Protein AF-A0A956X5F2-F1 (afdb_monomer_lite)

Secondary structure (DSSP, 8-state):
---------------------------------------------PPPP-----SSEEEEEEE-SS-EEEESSSEEEEEEEESSTTSPPEEE-S-EET----TTEEEEEEEEEEEPSS--TTS-SEEEEEEEEEEEEE------------------TT--------S---------

Sequence (176 aa):
MKKKTSWLTFTLVLASLVLLAACGGTSPTGEEQTPEATTSAAEETAVPPTTDTAGGDIITLYVGPELVDCTGVAPQQCMQVKEDPNAEYTLFYGQIDGFTFEPGYEYELQVRAESVENPPADGSSIKYTLIDVISQTPVSTTTTTMTPSVSGGGELAGTSWQLQSLQGAEVLADTE

pLDDT: mean 72.49, std 22.32, range [36.25, 98.38]

Radius of gyration: 32.28 Å; chains: 1; bounding box: 90×67×84 Å

Structure (mmCIF, N/CA/C/O backbone):
data_AF-A0A956X5F2-F1
#
_entry.id   AF-A0A956X5F2-F1
#
loop_
_atom_site.group_PDB
_atom_site.id
_atom_site.type_symbol
_atom_site.label_atom_id
_atom_site.label_alt_id
_atom_site.label_comp_id
_atom_site.label_asym_id
_atom_site.label_entity_id
_atom_site.label_seq_id
_atom_site.pdbx_PDB_ins_code
_atom_site.Cartn_x
_atom_site.Cartn_y
_atom_site.Cartn_z
_atom_site.occupancy
_atom_site.B_iso_or_equiv
_atom_site.auth_seq_id
_atom_site.auth_comp_id
_atom_site.auth_asym_id
_atom_site.auth_atom_id
_atom_site.pdbx_PDB_model_num
ATOM 1 N N . MET A 1 1 ? 9.931 -21.018 -41.116 1.00 39.72 1 MET A N 1
ATOM 2 C CA . MET A 1 1 ? 10.884 -21.083 -42.256 1.00 39.72 1 MET A CA 1
ATOM 3 C C . MET A 1 1 ? 11.183 -19.636 -42.668 1.00 39.72 1 MET A C 1
ATOM 5 O O . MET A 1 1 ? 10.262 -18.967 -43.092 1.00 39.72 1 MET A O 1
ATOM 9 N N . LYS A 1 2 ? 12.296 -19.008 -42.262 1.00 45.75 2 LYS A N 1
ATOM 10 C CA . LYS A 1 2 ? 13.633 -19.010 -42.911 1.00 45.75 2 LYS A CA 1
ATOM 11 C C . LYS A 1 2 ? 13.686 -18.400 -44.331 1.00 45.75 2 LYS A C 1
ATOM 13 O O . LYS A 1 2 ? 13.712 -19.145 -45.302 1.00 45.75 2 LYS A O 1
ATOM 18 N N . LYS A 1 3 ? 13.805 -17.064 -44.384 1.00 53.47 3 LYS A N 1
ATOM 19 C CA . LYS A 1 3 ? 14.474 -16.186 -45.383 1.00 53.47 3 LYS A CA 1
ATOM 20 C C . LYS A 1 3 ? 14.849 -14.914 -44.572 1.00 53.47 3 LYS A C 1
ATOM 22 O O . LYS A 1 3 ? 13.941 -14.389 -43.946 1.00 53.47 3 LYS A O 1
ATOM 27 N N . LYS A 1 4 ? 16.083 -14.429 -44.329 1.00 52.25 4 LYS A N 1
ATOM 28 C CA . LYS A 1 4 ? 17.373 -14.417 -45.067 1.00 52.25 4 LYS A CA 1
ATOM 29 C C . LYS A 1 4 ? 17.153 -13.883 -46.498 1.00 52.25 4 LYS A C 1
ATOM 31 O O . LYS A 1 4 ? 16.366 -14.479 -47.216 1.00 52.25 4 LYS A O 1
ATOM 36 N N . THR A 1 5 ? 17.727 -12.759 -46.943 1.00 53.62 5 THR A N 1
ATOM 37 C CA . THR A 1 5 ? 19.129 -12.328 -46.771 1.00 53.62 5 THR A CA 1
ATOM 38 C C . THR A 1 5 ? 19.316 -10.808 -46.941 1.00 53.62 5 THR A C 1
ATOM 40 O O . THR A 1 5 ? 18.756 -10.215 -47.851 1.00 53.62 5 THR A O 1
ATOM 43 N N . SER A 1 6 ? 20.145 -10.243 -46.056 1.00 49.97 6 SER A N 1
ATOM 44 C CA . SER A 1 6 ? 21.139 -9.161 -46.218 1.00 49.97 6 SER A CA 1
ATOM 45 C C . SER A 1 6 ? 21.261 -8.416 -47.564 1.00 49.97 6 SER A C 1
ATOM 47 O O . SER A 1 6 ? 21.591 -9.010 -48.590 1.00 49.97 6 SER A O 1
ATOM 49 N N . TRP A 1 7 ? 21.122 -7.086 -47.478 1.00 47.19 7 TRP A N 1
ATOM 50 C CA . TRP A 1 7 ? 21.589 -6.049 -48.411 1.00 47.19 7 TRP A CA 1
ATOM 51 C C . TRP A 1 7 ? 21.529 -4.701 -47.649 1.00 47.19 7 TRP A C 1
ATOM 53 O O . TRP A 1 7 ? 20.482 -4.411 -47.080 1.00 47.19 7 TRP A O 1
ATOM 63 N N . LEU A 1 8 ? 22.558 -3.853 -47.517 1.00 55.66 8 LEU A N 1
ATOM 64 C CA . LEU A 1 8 ? 23.975 -3.928 -47.910 1.00 55.66 8 LEU A CA 1
ATOM 65 C C . LEU A 1 8 ? 24.839 -3.149 -46.871 1.00 55.66 8 LEU A C 1
ATOM 67 O O . LEU A 1 8 ? 24.307 -2.534 -45.952 1.00 55.66 8 LEU A O 1
ATOM 71 N N . THR A 1 9 ? 26.169 -3.175 -46.993 1.00 56.34 9 THR A N 1
ATOM 72 C CA . THR A 1 9 ? 27.151 -2.476 -46.135 1.00 56.34 9 THR A CA 1
ATOM 73 C C . THR A 1 9 ? 27.203 -0.954 -46.337 1.00 56.34 9 THR A C 1
ATOM 75 O O . THR A 1 9 ? 27.294 -0.507 -47.479 1.00 56.34 9 THR A O 1
ATOM 78 N N . PHE A 1 10 ? 27.345 -0.174 -45.255 1.00 58.22 10 PHE A N 1
ATOM 79 C CA . PHE A 1 10 ? 27.966 1.159 -45.320 1.00 58.22 10 PHE A CA 1
ATOM 80 C C . PHE A 1 10 ? 29.084 1.293 -44.279 1.00 58.22 10 PHE A C 1
ATOM 82 O O . PHE A 1 10 ? 28.888 1.708 -43.140 1.00 58.22 10 PHE A O 1
ATOM 89 N N . THR A 1 11 ? 30.278 0.869 -44.680 1.00 55.97 11 THR A N 1
ATOM 90 C CA . THR A 1 11 ? 31.521 1.062 -43.932 1.00 55.97 11 THR A CA 1
ATOM 91 C C . THR A 1 11 ? 32.005 2.500 -44.089 1.00 55.97 11 THR A C 1
ATOM 93 O O . THR A 1 11 ? 32.283 2.916 -45.214 1.00 55.97 11 THR A O 1
ATOM 96 N N . LEU A 1 12 ? 32.229 3.219 -42.988 1.00 61.94 12 LEU A N 1
ATOM 97 C CA . LEU A 1 12 ? 33.177 4.332 -42.996 1.00 61.94 12 LEU A CA 1
ATOM 98 C C . LEU A 1 12 ? 34.042 4.302 -41.735 1.00 61.94 12 LEU A C 1
ATOM 100 O O . LEU A 1 12 ? 33.559 4.442 -40.616 1.00 61.94 12 LEU A O 1
ATOM 104 N N . VAL A 1 13 ? 35.334 4.077 -41.952 1.00 52.16 13 VAL A N 1
ATOM 105 C CA . VAL A 1 13 ? 36.378 4.089 -40.929 1.00 52.16 13 VAL A CA 1
ATOM 106 C C . VAL A 1 13 ? 36.886 5.516 -40.774 1.00 52.16 13 VAL A C 1
ATOM 108 O O . VAL A 1 13 ? 37.256 6.130 -41.771 1.00 52.16 13 VAL A O 1
ATOM 111 N N . LEU A 1 14 ? 37.025 5.994 -39.538 1.00 54.47 14 LEU A N 1
ATOM 112 C CA . LEU A 1 14 ? 38.043 6.989 -39.201 1.00 54.47 14 LEU A CA 1
ATOM 113 C C . LEU A 1 14 ? 38.715 6.589 -37.888 1.00 54.47 14 LEU A C 1
ATOM 115 O O . LEU A 1 14 ? 38.107 6.605 -36.822 1.00 54.47 14 LEU A O 1
ATOM 119 N N . ALA A 1 15 ? 39.976 6.179 -38.000 1.00 48.53 15 ALA A N 1
ATOM 120 C CA . ALA A 1 15 ? 40.823 5.862 -36.865 1.00 48.53 15 ALA A CA 1
ATOM 121 C C . ALA A 1 15 ? 41.445 7.142 -36.294 1.00 48.53 15 ALA A C 1
ATOM 123 O O . ALA A 1 15 ? 41.907 7.991 -37.053 1.00 48.53 15 ALA A O 1
ATOM 124 N N . SER A 1 16 ? 41.549 7.211 -34.968 1.00 56.25 16 SER A N 1
ATOM 125 C CA . SER A 1 16 ? 42.428 8.148 -34.266 1.00 56.25 16 SER A CA 1
ATOM 126 C C . SER A 1 16 ? 43.176 7.376 -33.187 1.00 56.25 16 SER A C 1
ATOM 128 O O . SER A 1 16 ? 42.575 6.881 -32.237 1.00 56.25 16 SER A O 1
ATOM 130 N N . LEU A 1 17 ? 44.486 7.228 -33.380 1.00 62.19 17 LEU A N 1
ATOM 131 C CA . LEU A 1 17 ? 45.382 6.418 -32.560 1.00 62.19 17 LEU A CA 1
ATOM 132 C C . LEU A 1 17 ? 46.613 7.255 -32.209 1.00 62.19 17 LEU A C 1
ATOM 134 O O . LEU A 1 17 ? 47.392 7.582 -33.100 1.00 62.19 17 LEU A O 1
ATOM 138 N N . VAL A 1 18 ? 46.799 7.576 -30.925 1.00 58.62 18 VAL A N 1
ATOM 139 C CA . VAL A 1 18 ? 48.063 8.099 -30.378 1.00 58.62 18 VAL A CA 1
ATOM 140 C C . VAL A 1 18 ? 48.295 7.502 -28.981 1.00 58.62 18 VAL A C 1
ATOM 142 O O . VAL A 1 18 ? 47.416 7.537 -28.126 1.00 58.62 18 VAL A O 1
ATOM 145 N N . LEU A 1 19 ? 49.482 6.915 -28.799 1.00 51.34 19 LEU A N 1
ATOM 146 C CA . LEU A 1 19 ? 50.032 6.289 -27.580 1.00 51.34 19 LEU A CA 1
ATOM 147 C C . LEU A 1 19 ? 50.495 7.367 -26.555 1.00 51.34 19 LEU A C 1
ATOM 149 O O . LEU A 1 19 ? 50.678 8.514 -26.942 1.00 51.34 19 LEU A O 1
ATOM 153 N N . LEU A 1 20 ? 50.739 7.095 -25.260 1.00 51.94 20 LEU A N 1
ATOM 154 C CA . LEU A 1 20 ? 51.922 6.368 -24.746 1.00 51.94 20 LEU A CA 1
ATOM 155 C C . LEU A 1 20 ? 51.893 6.141 -23.206 1.00 51.94 20 LEU A C 1
ATOM 157 O O . LEU A 1 20 ? 51.578 7.072 -22.481 1.00 51.94 20 LEU A O 1
ATOM 161 N N . ALA A 1 21 ? 52.369 4.953 -22.781 1.00 52.41 21 ALA A N 1
ATOM 162 C CA . ALA A 1 21 ? 53.297 4.627 -21.660 1.00 52.41 21 ALA A CA 1
ATOM 163 C C . ALA A 1 21 ? 53.080 5.136 -20.198 1.00 52.41 21 ALA A C 1
ATOM 165 O O . ALA A 1 21 ? 52.555 6.215 -19.984 1.00 52.41 21 ALA A O 1
ATOM 166 N N . ALA A 1 22 ? 53.601 4.501 -19.125 1.00 48.78 22 ALA A N 1
ATOM 167 C CA . ALA A 1 22 ? 54.029 3.114 -18.803 1.00 48.78 22 ALA A CA 1
ATOM 168 C C . ALA A 1 22 ? 54.481 3.026 -17.306 1.00 48.78 22 ALA A C 1
ATOM 170 O O . ALA A 1 22 ? 54.766 4.062 -16.712 1.00 48.78 22 ALA A O 1
ATOM 171 N N . CYS A 1 23 ? 54.650 1.800 -16.761 1.00 52.84 23 CYS A N 1
ATOM 172 C CA . CYS A 1 23 ? 55.124 1.431 -15.393 1.00 52.84 23 CYS A CA 1
ATOM 173 C C . CYS A 1 23 ? 54.159 1.770 -14.223 1.00 52.84 23 CYS A C 1
ATOM 175 O O . CYS A 1 23 ? 53.566 2.837 -14.217 1.00 52.84 23 CYS A O 1
ATOM 177 N N . GLY A 1 24 ? 53.952 0.961 -13.167 1.00 40.28 24 GLY A N 1
ATOM 178 C CA . GLY A 1 24 ? 54.449 -0.376 -12.755 1.00 40.28 24 GLY A CA 1
ATOM 179 C C . GLY A 1 24 ? 54.517 -0.459 -11.205 1.00 40.28 24 GLY A C 1
ATOM 180 O O . GLY A 1 24 ? 54.824 0.553 -10.589 1.00 40.28 24 GLY A O 1
ATOM 181 N N . GLY A 1 25 ? 54.252 -1.561 -10.482 1.00 41.47 25 GLY A N 1
ATOM 182 C CA . GLY A 1 25 ? 53.927 -2.959 -10.833 1.00 41.47 25 GLY A CA 1
ATOM 183 C C . GLY A 1 25 ? 53.512 -3.773 -9.574 1.00 41.47 25 GLY A C 1
ATOM 184 O O . GLY A 1 25 ? 52.657 -3.311 -8.832 1.00 41.47 25 GLY A O 1
ATOM 185 N N . THR A 1 26 ? 54.160 -4.923 -9.310 1.00 37.03 26 THR A N 1
ATOM 186 C CA . THR A 1 26 ? 54.067 -5.778 -8.086 1.00 37.03 26 THR A CA 1
ATOM 187 C C . THR A 1 26 ? 52.818 -6.663 -7.903 1.00 37.03 26 THR A C 1
ATOM 189 O O . THR A 1 26 ? 51.775 -6.226 -7.428 1.00 37.03 26 THR A O 1
ATOM 192 N N . SER A 1 27 ? 52.995 -7.965 -8.161 1.00 48.44 27 SER A N 1
ATOM 193 C CA . SER A 1 27 ? 52.184 -9.065 -7.603 1.00 48.44 27 SER A CA 1
ATOM 194 C C . SER A 1 27 ? 52.612 -9.400 -6.165 1.00 48.44 27 SER A C 1
ATOM 196 O O . SER A 1 27 ? 53.736 -9.078 -5.772 1.00 48.44 27 SER A O 1
ATOM 198 N N . PRO A 1 28 ? 51.797 -10.171 -5.427 1.00 51.22 28 PRO A N 1
ATOM 199 C CA . PRO A 1 28 ? 52.365 -11.355 -4.771 1.00 51.22 28 PRO A CA 1
ATOM 200 C C . PRO A 1 28 ? 51.631 -12.669 -5.105 1.00 51.22 28 PRO A C 1
ATOM 202 O O . PRO A 1 28 ? 50.561 -12.679 -5.710 1.00 51.22 28 PRO A O 1
ATOM 205 N N . THR A 1 29 ? 52.273 -13.774 -4.719 1.00 36.25 29 THR A N 1
ATOM 206 C CA . THR A 1 29 ? 51.973 -15.180 -5.044 1.00 36.25 29 THR A CA 1
ATOM 207 C C . THR A 1 29 ? 51.762 -15.987 -3.757 1.00 36.25 29 THR A C 1
ATOM 209 O O . THR A 1 29 ? 52.468 -15.718 -2.788 1.00 36.25 29 THR A O 1
ATOM 212 N N . GLY A 1 30 ? 50.902 -17.016 -3.798 1.00 37.72 30 GLY A N 1
ATOM 213 C CA . GLY A 1 30 ? 50.797 -18.081 -2.779 1.00 37.72 30 GLY A CA 1
ATOM 214 C C . GLY A 1 30 ? 50.097 -17.671 -1.475 1.00 37.72 30 GLY A C 1
ATOM 215 O O . GLY A 1 30 ? 49.953 -16.485 -1.200 1.00 37.72 30 GLY A O 1
ATOM 216 N N . GLU A 1 31 ? 49.603 -18.569 -0.618 1.00 43.34 31 GLU A N 1
ATOM 217 C CA . GLU A 1 31 ? 49.529 -20.052 -0.592 1.00 43.34 31 GLU A CA 1
ATOM 218 C C . GLU A 1 31 ? 48.321 -20.404 0.353 1.00 43.34 31 GLU A C 1
ATOM 220 O O . GLU A 1 31 ? 47.683 -19.486 0.867 1.00 43.34 31 GLU A O 1
ATOM 225 N N . GLU A 1 32 ? 47.861 -21.625 0.663 1.00 42.50 32 GLU A N 1
ATOM 226 C CA . GLU A 1 32 ? 48.384 -22.983 0.451 1.00 42.50 32 GLU A CA 1
ATOM 227 C C . GLU A 1 32 ? 47.262 -23.993 0.072 1.00 42.50 32 GLU A C 1
ATOM 229 O O . GLU A 1 32 ? 46.832 -24.007 -1.081 1.00 42.50 32 GLU A O 1
ATOM 234 N N . GLN A 1 33 ? 46.806 -24.877 0.979 1.00 37.06 33 GLN A N 1
ATOM 235 C CA . GLN A 1 33 ? 46.028 -26.096 0.667 1.00 37.06 33 GLN A CA 1
ATOM 236 C C . GLN A 1 33 ? 44.973 -26.445 1.751 1.00 37.06 33 GLN A C 1
ATOM 238 O O . GLN A 1 33 ? 45.267 -26.396 2.935 1.00 37.06 33 GLN A O 1
ATOM 243 N N . THR A 1 34 ? 43.719 -26.724 1.360 1.00 42.97 34 THR A N 1
ATOM 244 C CA . THR A 1 34 ? 43.060 -28.067 1.297 1.00 42.97 34 THR A CA 1
ATOM 245 C C . THR A 1 34 ? 42.399 -28.468 2.656 1.00 42.97 34 THR A C 1
ATOM 247 O O . THR A 1 34 ? 42.119 -27.547 3.419 1.00 42.97 34 THR A O 1
ATOM 250 N N . PRO A 1 35 ? 41.860 -29.687 2.886 1.00 62.97 35 PRO A N 1
ATOM 251 C CA . PRO A 1 35 ? 40.435 -29.893 3.184 1.00 62.97 35 PRO A CA 1
ATOM 252 C C . PRO A 1 35 ? 40.159 -30.295 4.651 1.00 62.97 35 PRO A C 1
ATOM 254 O O . PRO A 1 35 ? 41.083 -30.416 5.440 1.00 62.97 35 PRO A O 1
ATOM 257 N N . GLU A 1 36 ? 38.897 -30.567 5.010 1.00 46.53 36 GLU A N 1
ATOM 258 C CA . GLU A 1 36 ? 38.417 -31.893 5.470 1.00 46.53 36 GLU A CA 1
ATOM 259 C C . GLU A 1 36 ? 36.939 -31.839 5.922 1.00 46.53 36 GLU A C 1
ATOM 261 O O . GLU A 1 36 ? 36.350 -30.771 6.082 1.00 46.53 36 GLU A O 1
ATOM 266 N N . ALA A 1 37 ? 36.298 -33.008 6.002 1.00 48.94 37 ALA A N 1
ATOM 267 C CA . ALA A 1 37 ? 34.849 -33.172 6.156 1.00 48.94 37 ALA A CA 1
ATOM 268 C C . ALA A 1 37 ? 34.398 -33.334 7.619 1.00 48.94 37 ALA A C 1
ATOM 270 O O . ALA A 1 37 ? 35.218 -33.685 8.461 1.00 48.94 37 ALA A O 1
ATOM 271 N N . THR A 1 38 ? 33.084 -33.181 7.879 1.00 39.00 38 THR A N 1
ATOM 272 C CA . THR A 1 38 ? 32.243 -33.902 8.883 1.00 39.00 38 THR A CA 1
ATOM 273 C C . THR A 1 38 ? 30.843 -33.227 8.899 1.00 39.00 38 THR A C 1
ATOM 275 O O . THR A 1 38 ? 30.772 -32.019 9.073 1.00 39.00 38 THR A O 1
ATOM 278 N N . THR A 1 39 ? 29.724 -33.836 8.453 1.00 38.12 39 THR A N 1
ATOM 279 C CA . THR A 1 39 ? 28.882 -34.877 9.115 1.00 38.12 39 THR A CA 1
ATOM 280 C C . THR A 1 39 ? 28.421 -34.450 10.526 1.00 38.12 39 THR A C 1
ATOM 282 O O . THR A 1 39 ? 29.244 -34.062 11.328 1.00 38.12 39 THR A O 1
ATOM 285 N N . SER A 1 40 ? 27.163 -34.513 10.974 1.00 47.22 40 SER A N 1
ATOM 286 C CA . SER A 1 40 ? 25.871 -34.876 10.374 1.00 47.22 40 SER A CA 1
ATOM 287 C C . SER A 1 40 ? 24.732 -34.435 11.324 1.00 47.22 40 SER A C 1
ATOM 289 O O . SER A 1 40 ? 24.934 -34.428 12.531 1.00 47.22 40 SER A O 1
ATOM 291 N N . ALA A 1 41 ? 23.549 -34.154 10.761 1.00 48.34 41 ALA A N 1
ATOM 292 C CA . ALA A 1 41 ? 22.185 -34.268 11.321 1.00 48.34 41 ALA A CA 1
ATOM 293 C C . ALA A 1 41 ? 21.851 -33.884 12.789 1.00 48.34 41 ALA A C 1
ATOM 295 O O . ALA A 1 41 ? 22.220 -34.587 13.725 1.00 48.34 41 ALA A O 1
ATOM 296 N N . ALA A 1 42 ? 20.945 -32.907 12.934 1.00 48.94 42 ALA A N 1
ATOM 297 C CA . ALA A 1 42 ? 19.627 -33.015 13.599 1.00 48.94 42 ALA A CA 1
ATOM 298 C C . ALA A 1 42 ? 18.849 -31.720 13.257 1.00 48.94 42 ALA A C 1
ATOM 300 O O . ALA A 1 42 ? 19.375 -30.630 13.446 1.00 48.94 42 ALA A O 1
ATOM 301 N N . GLU A 1 43 ? 17.770 -31.759 12.475 1.00 50.00 43 GLU A N 1
ATOM 302 C CA . GLU A 1 43 ? 16.398 -32.097 12.894 1.00 50.00 43 GLU A CA 1
ATOM 303 C C . GLU A 1 43 ? 15.764 -31.038 13.815 1.00 50.00 43 GLU A C 1
ATOM 305 O O . GLU A 1 43 ? 15.786 -31.164 15.031 1.00 50.00 43 GLU A O 1
ATOM 310 N N . GLU A 1 44 ? 15.111 -30.041 13.209 1.00 46.88 44 GLU A N 1
ATOM 311 C CA . GLU A 1 44 ? 13.802 -29.578 13.682 1.00 46.88 44 GLU A CA 1
ATOM 312 C C . GLU A 1 44 ? 12.931 -29.213 12.468 1.00 46.88 44 GLU A C 1
ATOM 314 O O . GLU A 1 44 ? 13.420 -28.717 11.449 1.00 46.88 44 GLU A O 1
ATOM 319 N N . THR A 1 45 ? 11.639 -29.535 12.541 1.00 46.62 45 THR A N 1
ATOM 320 C CA . THR A 1 45 ? 10.694 -29.373 11.427 1.00 46.62 45 THR A CA 1
ATOM 321 C C . THR A 1 45 ? 10.244 -27.918 11.310 1.00 46.62 45 THR A C 1
ATOM 323 O O . THR A 1 45 ? 9.208 -27.535 11.846 1.00 46.62 45 THR A O 1
ATOM 326 N N . ALA A 1 46 ? 10.997 -27.119 10.557 1.00 53.56 46 ALA A N 1
ATOM 327 C CA . ALA A 1 46 ? 10.509 -25.870 9.986 1.00 53.56 46 ALA A CA 1
ATOM 328 C C . ALA A 1 46 ? 10.210 -26.094 8.498 1.00 53.56 46 ALA A C 1
ATOM 330 O O . ALA A 1 46 ? 11.089 -26.489 7.730 1.00 53.56 46 ALA A O 1
ATOM 331 N N . VAL A 1 47 ? 8.960 -25.858 8.090 1.00 60.75 47 VAL A N 1
ATOM 332 C CA . VAL A 1 47 ? 8.581 -25.843 6.671 1.00 60.75 47 VAL A CA 1
ATOM 333 C C . VAL A 1 47 ? 9.427 -24.760 5.989 1.00 60.75 47 VAL A C 1
ATOM 335 O O . VAL A 1 47 ? 9.383 -23.616 6.445 1.00 60.75 47 VAL A O 1
ATOM 338 N N . PRO A 1 48 ? 10.218 -25.069 4.943 1.00 58.66 48 PRO A N 1
ATOM 339 C CA . PRO A 1 48 ? 10.985 -24.037 4.261 1.00 58.66 48 PRO A CA 1
ATOM 340 C C . PRO A 1 48 ? 10.005 -23.017 3.663 1.00 58.66 48 PRO A C 1
ATOM 342 O O . PRO A 1 48 ? 9.030 -23.443 3.029 1.00 58.66 48 PRO A O 1
ATOM 345 N N . PRO A 1 49 ? 10.232 -21.697 3.826 1.00 57.12 49 PRO A N 1
ATOM 346 C CA . PRO A 1 49 ? 9.422 -20.703 3.139 1.00 57.12 49 PRO A CA 1
ATOM 347 C C . PRO A 1 49 ? 9.534 -20.985 1.644 1.00 57.12 49 PRO A C 1
ATOM 349 O O . PRO A 1 49 ? 10.632 -21.053 1.088 1.00 57.12 49 PRO A O 1
ATOM 352 N N . THR A 1 50 ? 8.393 -21.258 1.018 1.00 42.47 50 THR A N 1
ATOM 353 C CA . THR A 1 50 ? 8.353 -21.734 -0.359 1.00 42.47 50 THR A CA 1
ATOM 354 C C . THR A 1 50 ? 8.798 -20.592 -1.260 1.00 42.47 50 THR A C 1
ATOM 356 O O . THR A 1 50 ? 8.061 -19.629 -1.455 1.00 42.47 50 THR A O 1
ATOM 359 N N . THR A 1 51 ? 10.013 -20.681 -1.798 1.00 46.69 51 THR A N 1
ATOM 360 C CA . THR A 1 51 ? 10.536 -19.736 -2.787 1.00 46.69 51 THR A CA 1
ATOM 361 C C . THR A 1 51 ? 9.838 -19.957 -4.129 1.00 46.69 51 THR A C 1
ATOM 363 O O . THR A 1 51 ? 10.399 -20.526 -5.070 1.00 46.69 51 THR A O 1
ATOM 366 N N . ASP A 1 52 ? 8.581 -19.509 -4.208 1.00 49.81 52 ASP A N 1
ATOM 367 C CA . ASP A 1 52 ? 7.844 -19.405 -5.464 1.00 49.81 52 ASP A CA 1
ATOM 368 C C . ASP A 1 52 ? 8.639 -18.507 -6.414 1.00 49.81 52 ASP A C 1
ATOM 370 O O . ASP A 1 52 ? 8.822 -17.311 -6.181 1.00 49.81 52 ASP A O 1
ATOM 374 N N . THR A 1 53 ? 9.210 -19.127 -7.446 1.00 52.59 53 THR A N 1
ATOM 375 C CA . THR A 1 53 ? 10.229 -18.512 -8.298 1.00 52.59 53 THR A CA 1
ATOM 376 C C . THR A 1 53 ? 9.559 -17.610 -9.329 1.00 52.59 53 THR A C 1
ATOM 378 O O . THR A 1 53 ? 9.402 -17.964 -10.498 1.00 52.59 53 THR A O 1
ATOM 381 N N . ALA A 1 54 ? 9.160 -16.428 -8.868 1.00 60.69 54 ALA A N 1
ATOM 382 C CA . ALA A 1 54 ? 8.514 -15.398 -9.662 1.00 60.69 54 ALA A CA 1
ATOM 383 C C . ALA A 1 54 ? 9.053 -14.006 -9.291 1.00 60.69 54 ALA A C 1
ATOM 385 O O . ALA A 1 54 ? 8.587 -13.374 -8.351 1.00 60.69 54 ALA A O 1
ATOM 386 N N . GLY A 1 55 ? 10.030 -13.543 -10.076 1.00 74.38 55 GLY A N 1
ATOM 387 C CA . GLY A 1 55 ? 10.196 -12.137 -10.477 1.00 74.38 55 GLY A CA 1
ATOM 388 C C . GLY A 1 55 ? 10.688 -11.087 -9.473 1.00 74.38 55 GLY A C 1
ATOM 389 O O . GLY A 1 55 ? 11.399 -10.180 -9.903 1.00 74.38 55 GLY A O 1
ATOM 390 N N . GLY A 1 56 ? 10.351 -11.168 -8.185 1.00 86.12 56 GLY A N 1
ATOM 391 C CA . GLY A 1 56 ? 10.571 -10.048 -7.265 1.00 86.12 56 GLY A CA 1
ATOM 392 C C . GLY A 1 56 ? 10.537 -10.395 -5.784 1.00 86.12 56 GLY A C 1
ATOM 393 O O . GLY A 1 56 ? 10.252 -11.528 -5.391 1.00 86.12 56 GLY A O 1
ATOM 394 N N . ASP A 1 57 ? 10.845 -9.387 -4.975 1.00 94.25 57 ASP A N 1
ATOM 395 C CA . ASP A 1 57 ? 10.981 -9.509 -3.529 1.00 94.25 57 ASP A CA 1
ATOM 396 C C . ASP A 1 57 ? 9.604 -9.587 -2.858 1.00 94.25 57 ASP A C 1
ATOM 398 O O . ASP A 1 57 ? 8.670 -8.873 -3.226 1.00 94.25 57 ASP A O 1
ATOM 402 N N . ILE A 1 58 ? 9.468 -10.469 -1.867 1.00 96.12 58 ILE A N 1
ATOM 403 C CA . ILE A 1 58 ? 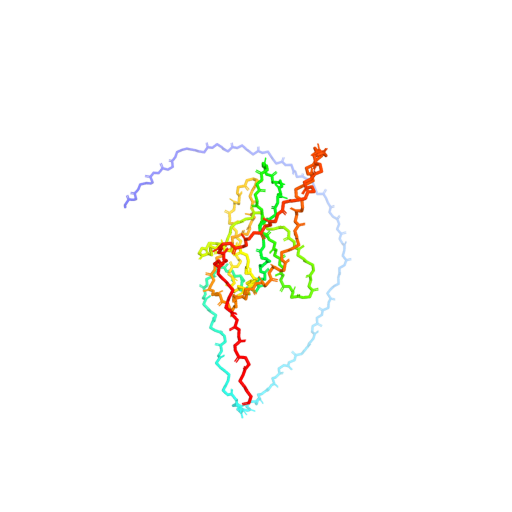8.257 -10.579 -1.049 1.00 96.12 58 ILE A CA 1
ATOM 404 C C . ILE A 1 58 ? 8.447 -9.701 0.184 1.00 96.12 58 ILE A C 1
ATOM 406 O O . ILE A 1 58 ? 9.349 -9.957 0.983 1.00 96.12 58 ILE A O 1
ATOM 410 N N . ILE A 1 59 ? 7.591 -8.693 0.342 1.00 96.44 59 ILE A N 1
ATOM 411 C CA . ILE A 1 59 ? 7.620 -7.755 1.470 1.00 96.44 59 ILE A CA 1
ATOM 412 C C . ILE A 1 59 ? 6.261 -7.706 2.176 1.00 96.44 59 ILE A C 1
ATOM 414 O O . ILE A 1 59 ? 5.223 -8.011 1.582 1.00 96.44 59 ILE A O 1
ATOM 418 N N . THR A 1 60 ? 6.274 -7.293 3.442 1.00 97.69 60 THR A N 1
ATOM 419 C CA . THR A 1 60 ? 5.061 -6.925 4.179 1.00 97.69 60 THR A CA 1
ATOM 420 C C . THR A 1 60 ? 4.823 -5.427 4.027 1.00 97.69 60 THR A C 1
ATOM 422 O O . THR A 1 60 ? 5.743 -4.630 4.207 1.00 97.69 60 THR A O 1
ATOM 425 N N . LEU A 1 61 ? 3.592 -5.042 3.702 1.00 97.81 61 LEU A N 1
ATOM 426 C CA . LEU A 1 61 ? 3.176 -3.654 3.551 1.00 97.81 61 LEU A CA 1
ATOM 427 C C . LEU A 1 61 ? 1.939 -3.400 4.415 1.00 97.81 61 LEU A C 1
ATOM 429 O O . LEU A 1 61 ? 0.892 -4.018 4.214 1.00 97.81 61 LEU A O 1
ATOM 433 N N . TYR A 1 62 ? 2.054 -2.476 5.362 1.00 98.31 62 TYR A N 1
ATOM 434 C CA . TYR A 1 62 ? 0.938 -2.033 6.190 1.00 98.31 62 TYR A CA 1
ATOM 435 C C . TYR A 1 62 ? 0.224 -0.877 5.493 1.00 98.31 62 TYR A C 1
ATOM 437 O O . TYR A 1 62 ? 0.878 0.104 5.130 1.00 98.31 62 TYR A O 1
ATOM 445 N N . VAL A 1 63 ? -1.097 -0.968 5.323 1.00 98.25 63 VAL A N 1
ATOM 446 C CA . VAL A 1 63 ? -1.921 0.070 4.679 1.00 98.25 63 VAL A CA 1
ATOM 447 C C . VAL A 1 63 ? -2.827 0.722 5.721 1.00 98.25 63 VAL A C 1
ATOM 449 O O . VAL A 1 63 ? -3.574 0.033 6.415 1.00 98.25 63 VAL A O 1
ATOM 452 N N . GLY A 1 64 ? -2.746 2.049 5.822 1.00 97.00 64 GLY A N 1
ATOM 453 C CA . GLY A 1 64 ? -3.554 2.866 6.728 1.00 97.00 64 GLY A CA 1
ATOM 454 C C . GLY A 1 64 ? -5.028 2.959 6.306 1.00 97.00 64 GLY A C 1
ATOM 455 O O . GLY A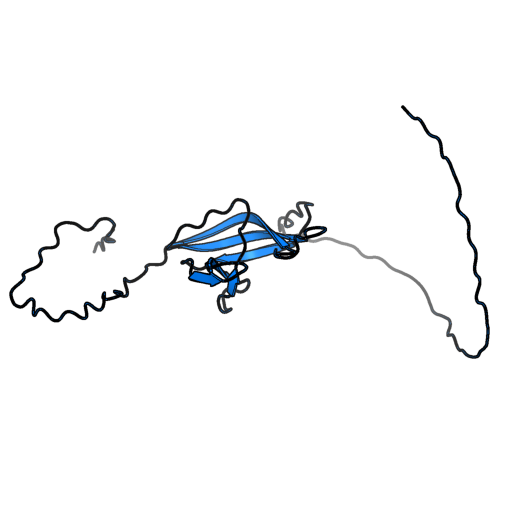 1 64 ? -5.365 2.638 5.167 1.00 97.00 64 GLY A O 1
ATOM 456 N N . PRO A 1 65 ? -5.921 3.438 7.188 1.00 96.62 65 PRO A N 1
ATOM 457 C CA . PRO A 1 65 ? -7.364 3.221 7.059 1.00 96.62 65 PRO A CA 1
ATOM 458 C C . PRO A 1 65 ? -8.122 4.207 6.168 1.00 96.62 65 PRO A C 1
ATOM 460 O O . PRO A 1 65 ? -9.337 4.078 5.994 1.00 96.62 65 PRO A O 1
ATOM 463 N N . GLU A 1 66 ? -7.437 5.203 5.614 1.00 95.44 66 GLU A N 1
ATOM 464 C CA . GLU A 1 66 ? -8.030 6.254 4.793 1.00 95.44 66 GLU A CA 1
ATOM 465 C C . GLU A 1 66 ? -7.143 6.589 3.589 1.00 95.44 66 GLU A C 1
ATOM 467 O O . GLU A 1 66 ? -5.909 6.579 3.679 1.00 95.44 66 GLU A O 1
ATOM 472 N N . LEU A 1 67 ? -7.791 6.924 2.469 1.00 95.94 67 LEU A N 1
ATOM 473 C CA . LEU A 1 67 ? -7.122 7.560 1.341 1.00 95.94 67 LEU A CA 1
ATOM 474 C C . LEU A 1 67 ? -7.049 9.065 1.586 1.00 95.94 67 LEU A C 1
ATOM 476 O O . LEU A 1 67 ? -8.058 9.689 1.916 1.00 95.94 67 LEU A O 1
ATOM 480 N N . VAL A 1 68 ? -5.881 9.651 1.348 1.00 96.44 68 VAL A N 1
ATOM 481 C CA . VAL A 1 68 ? -5.633 11.084 1.550 1.00 96.44 68 VAL A CA 1
ATOM 482 C C . VAL A 1 68 ? -5.471 11.811 0.222 1.00 96.44 68 VAL A C 1
ATOM 484 O O . VAL A 1 68 ? -4.966 11.244 -0.751 1.00 96.44 68 VAL A O 1
ATOM 487 N N . ASP A 1 69 ? -5.883 13.078 0.180 1.00 97.19 69 ASP A N 1
ATOM 488 C CA . ASP A 1 69 ? -5.671 13.937 -0.985 1.00 97.19 69 ASP A CA 1
ATOM 489 C C . ASP A 1 69 ? -4.170 14.122 -1.242 1.00 97.19 69 ASP A C 1
ATOM 491 O O . ASP A 1 69 ? -3.410 14.575 -0.383 1.00 97.19 69 ASP A O 1
ATOM 495 N N . CYS A 1 70 ? -3.738 13.782 -2.451 1.00 94.94 70 CYS A N 1
ATOM 496 C CA . CYS A 1 70 ? -2.353 13.865 -2.889 1.00 94.94 70 CYS A CA 1
ATOM 497 C C . CYS A 1 70 ? -2.276 14.436 -4.312 1.00 94.94 70 CYS A C 1
ATOM 499 O O . CYS A 1 70 ? -3.277 14.601 -5.011 1.00 94.94 70 CYS A O 1
ATOM 501 N N . THR A 1 71 ? -1.075 14.776 -4.774 1.00 94.44 71 THR A N 1
ATOM 502 C CA . THR A 1 71 ? -0.860 15.239 -6.152 1.00 94.44 71 THR A CA 1
ATOM 503 C C . THR A 1 71 ? 0.361 14.547 -6.734 1.00 94.44 71 THR A C 1
ATOM 505 O O . THR A 1 71 ? 1.472 14.740 -6.250 1.00 94.44 71 THR A O 1
ATOM 508 N N . GLY A 1 72 ? 0.127 13.722 -7.755 1.00 88.25 72 GLY A N 1
ATOM 509 C CA . GLY A 1 72 ? 1.171 13.165 -8.616 1.00 88.25 72 GLY A CA 1
ATOM 510 C C . GLY A 1 72 ? 1.253 13.987 -9.901 1.00 88.25 72 GLY A C 1
ATOM 511 O O . GLY A 1 72 ? 1.522 15.184 -9.866 1.00 88.25 72 GLY A O 1
ATOM 512 N N . VAL A 1 73 ? 0.921 13.365 -11.035 1.00 88.12 73 VAL A N 1
ATOM 513 C CA . VAL A 1 73 ? 0.697 14.072 -12.315 1.00 88.12 73 VAL A CA 1
ATOM 514 C C . VAL A 1 73 ? -0.539 14.990 -12.249 1.00 88.12 73 VAL A C 1
ATOM 516 O O . VAL A 1 73 ? -0.600 16.016 -12.923 1.00 88.12 73 VAL A O 1
ATOM 519 N N . ALA A 1 74 ? -1.522 14.637 -11.416 1.00 92.62 74 ALA A N 1
ATOM 520 C CA . ALA A 1 74 ? -2.735 15.404 -11.143 1.00 92.62 74 ALA A CA 1
ATOM 521 C C . ALA A 1 74 ? -3.182 15.203 -9.675 1.00 92.62 74 ALA A C 1
ATOM 523 O O . ALA A 1 74 ? -2.669 14.292 -9.011 1.00 92.62 74 ALA A O 1
ATOM 524 N N . PRO A 1 75 ? -4.122 16.021 -9.158 1.00 96.06 75 PRO A N 1
ATOM 525 C CA . PRO A 1 75 ? -4.786 15.762 -7.882 1.00 96.06 75 PRO A CA 1
ATOM 526 C C . PRO A 1 75 ? -5.547 14.433 -7.916 1.00 96.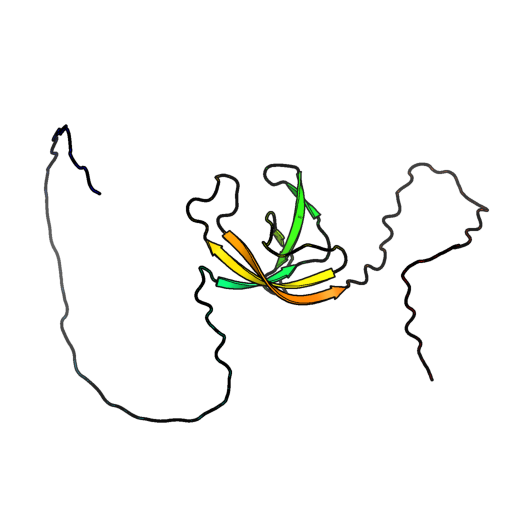06 75 PRO A C 1
ATOM 528 O O . PRO A 1 75 ? -6.290 14.166 -8.863 1.00 96.06 75 PRO A O 1
ATOM 531 N N . GLN A 1 76 ? -5.354 13.608 -6.891 1.00 95.25 76 GLN A N 1
ATOM 532 C CA . GLN A 1 76 ? -5.951 12.278 -6.751 1.00 95.25 76 GLN A CA 1
ATOM 533 C C . GLN A 1 76 ? -5.985 11.874 -5.267 1.00 95.25 76 GLN A C 1
ATOM 535 O O . GLN A 1 76 ? -5.485 12.606 -4.415 1.00 95.25 76 GLN A O 1
ATOM 540 N N . GLN A 1 77 ? -6.531 10.698 -4.959 1.00 96.31 77 GLN A N 1
ATOM 541 C CA . GLN A 1 77 ? -6.447 10.111 -3.621 1.00 96.31 77 GLN A CA 1
ATOM 542 C C . GLN A 1 77 ? -5.346 9.039 -3.586 1.00 96.31 77 GLN A C 1
ATOM 544 O O . GLN A 1 77 ? -5.277 8.205 -4.490 1.00 96.31 77 GLN A O 1
ATOM 549 N N . CYS A 1 78 ? -4.494 9.060 -2.561 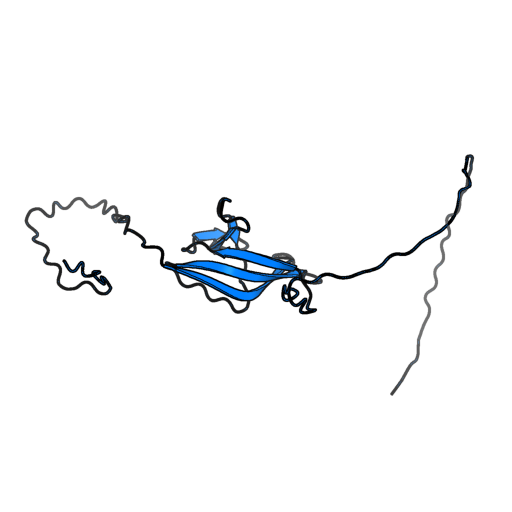1.00 96.69 78 CYS A N 1
ATOM 550 C CA . CYS A 1 78 ? -3.400 8.103 -2.359 1.00 96.69 78 CYS A CA 1
ATOM 551 C C . CYS A 1 78 ? -3.660 7.218 -1.139 1.00 96.69 78 CYS A C 1
ATOM 553 O O . CYS A 1 78 ? -4.215 7.681 -0.141 1.00 96.69 78 CYS A O 1
ATOM 555 N N . MET A 1 79 ? -3.183 5.972 -1.185 1.00 97.44 79 MET A N 1
ATOM 556 C CA . MET A 1 79 ? -3.090 5.130 0.012 1.00 97.44 79 MET A CA 1
ATOM 557 C C . MET A 1 79 ? -1.953 5.621 0.918 1.00 97.44 79 MET A C 1
ATOM 559 O O . MET A 1 79 ? -0.983 6.225 0.453 1.00 97.44 79 MET A O 1
ATOM 563 N N . GLN A 1 80 ? -2.062 5.333 2.210 1.00 97.69 80 GLN A N 1
ATOM 564 C CA . GLN A 1 80 ? -1.011 5.564 3.199 1.00 97.69 80 GLN A CA 1
ATOM 565 C C . GLN A 1 80 ? -0.361 4.223 3.541 1.00 97.69 80 GLN A C 1
ATOM 567 O O . GLN A 1 80 ? -1.080 3.294 3.901 1.00 97.69 80 GLN A O 1
ATOM 572 N N . VAL A 1 81 ? 0.962 4.093 3.408 1.00 97.94 81 VAL A N 1
ATOM 573 C CA . VAL A 1 81 ? 1.663 2.809 3.598 1.00 97.94 81 VAL A CA 1
ATOM 574 C C . VAL A 1 81 ? 2.958 2.925 4.399 1.00 97.94 81 VAL A C 1
ATOM 576 O O . VAL A 1 81 ? 3.602 3.976 4.404 1.00 97.94 81 VAL A O 1
ATOM 579 N N . LYS A 1 82 ? 3.356 1.829 5.046 1.00 97.56 82 LYS A N 1
ATOM 580 C CA . LYS A 1 82 ? 4.652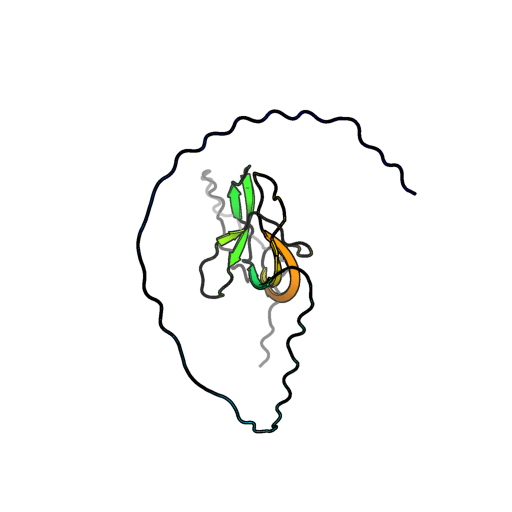 1.662 5.726 1.00 97.56 82 LYS A CA 1
ATOM 581 C C . LYS A 1 82 ? 5.107 0.199 5.652 1.00 97.56 82 LYS A C 1
ATOM 583 O O . LYS A 1 82 ? 4.272 -0.696 5.568 1.00 97.56 82 LYS A O 1
ATOM 588 N N . GLU A 1 83 ? 6.416 -0.038 5.687 1.00 95.50 83 GLU A N 1
ATOM 589 C CA . GLU A 1 83 ? 7.015 -1.390 5.679 1.00 95.50 83 GLU A CA 1
ATOM 590 C C . GLU A 1 83 ? 7.383 -1.879 7.095 1.00 95.50 83 GLU A C 1
ATOM 592 O O . GLU A 1 83 ? 7.348 -3.073 7.369 1.00 95.50 83 GLU A O 1
ATOM 597 N N . ASP A 1 84 ? 7.675 -0.961 8.026 1.00 95.38 84 ASP A N 1
ATOM 598 C CA . ASP A 1 84 ? 7.842 -1.244 9.460 1.00 95.38 84 ASP A CA 1
ATOM 599 C C . ASP A 1 84 ? 6.579 -0.775 10.209 1.00 95.38 84 ASP A C 1
ATOM 601 O O . ASP A 1 84 ? 6.156 0.370 10.007 1.00 95.38 84 ASP A O 1
ATOM 605 N N . PRO A 1 85 ? 5.963 -1.590 11.088 1.00 93.56 85 PRO A N 1
ATOM 606 C CA . PRO A 1 85 ? 4.754 -1.196 11.812 1.00 93.56 85 PRO A CA 1
ATOM 607 C C . PRO A 1 85 ? 4.960 0.014 12.744 1.00 93.56 85 PRO A C 1
ATOM 609 O O . PRO A 1 85 ? 3.984 0.697 13.065 1.00 93.56 85 PRO A O 1
ATOM 612 N N . ASN A 1 86 ? 6.200 0.312 13.142 1.00 94.81 86 ASN A N 1
ATOM 613 C CA . ASN A 1 86 ? 6.583 1.440 13.999 1.00 94.81 86 ASN A CA 1
ATOM 614 C C . ASN A 1 86 ? 7.015 2.689 13.209 1.00 94.81 86 ASN A C 1
ATOM 616 O O . ASN A 1 86 ? 7.336 3.707 13.823 1.00 94.81 86 ASN A O 1
ATOM 620 N N . ALA A 1 87 ? 7.069 2.622 11.875 1.00 95.88 87 ALA A N 1
ATOM 621 C CA . ALA A 1 87 ? 7.373 3.777 11.039 1.00 95.88 87 ALA A CA 1
ATOM 622 C C . ALA A 1 87 ? 6.144 4.678 10.829 1.00 95.88 87 ALA A C 1
ATOM 624 O O . ALA A 1 87 ? 4.991 4.254 10.944 1.00 95.88 87 ALA A O 1
ATOM 625 N N . GLU A 1 88 ? 6.415 5.930 10.466 1.00 96.56 88 GLU A N 1
ATOM 626 C CA . GLU A 1 88 ? 5.401 6.871 9.995 1.00 96.56 88 GLU A CA 1
ATOM 627 C C . GLU A 1 88 ? 4.838 6.431 8.635 1.00 96.56 88 GLU A C 1
ATOM 629 O O . GLU A 1 88 ? 5.547 5.857 7.803 1.00 96.56 88 GLU A O 1
ATOM 634 N N . TYR A 1 89 ? 3.564 6.735 8.387 1.00 96.50 89 TYR A N 1
ATOM 635 C CA . TYR A 1 89 ? 2.930 6.466 7.099 1.00 96.50 89 TYR A CA 1
ATOM 636 C C . TYR A 1 89 ? 3.507 7.346 5.977 1.00 96.50 89 TYR A C 1
ATOM 638 O O . TYR A 1 89 ? 3.776 8.535 6.148 1.00 96.50 89 TYR A O 1
ATOM 646 N N . THR A 1 90 ? 3.647 6.756 4.790 1.00 96.94 90 THR A N 1
ATOM 647 C CA . THR A 1 90 ? 4.122 7.407 3.562 1.00 96.94 90 THR A CA 1
ATOM 648 C C . THR A 1 90 ? 3.061 7.343 2.463 1.00 96.94 90 THR A C 1
ATOM 650 O O . THR A 1 90 ? 2.191 6.474 2.474 1.00 96.94 90 THR A O 1
ATOM 653 N N . LEU A 1 91 ? 3.102 8.274 1.505 1.00 96.44 91 LEU A N 1
ATOM 654 C CA . LEU A 1 91 ? 2.119 8.329 0.419 1.00 96.44 91 LEU A CA 1
ATOM 655 C C . LEU A 1 91 ? 2.430 7.304 -0.675 1.00 96.44 91 LEU A C 1
ATOM 657 O O . LEU A 1 91 ? 3.468 7.380 -1.336 1.00 96.44 91 LEU A O 1
ATOM 661 N N . PHE A 1 92 ? 1.483 6.404 -0.923 1.00 96.19 92 PHE A N 1
ATOM 662 C CA . PHE A 1 92 ? 1.523 5.442 -2.015 1.00 96.19 92 PHE A CA 1
ATOM 663 C C . PHE A 1 92 ? 0.644 5.919 -3.175 1.00 96.19 92 PHE A C 1
ATOM 665 O O . PHE A 1 92 ? -0.585 5.885 -3.121 1.00 96.19 92 PHE A O 1
ATOM 672 N N . TYR A 1 93 ? 1.309 6.364 -4.241 1.00 93.88 93 TYR A N 1
ATOM 673 C CA . TYR A 1 93 ? 0.698 6.922 -5.454 1.00 93.88 93 TYR A CA 1
ATOM 674 C C . TYR A 1 93 ? 0.258 5.856 -6.473 1.00 93.88 93 TYR A C 1
ATOM 676 O O . TYR A 1 93 ? -0.269 6.199 -7.531 1.00 93.88 93 TYR A O 1
ATOM 684 N N . GLY A 1 94 ? 0.548 4.581 -6.203 1.00 91.19 94 GLY A N 1
ATOM 685 C CA . GLY A 1 94 ? 0.253 3.460 -7.089 1.00 91.19 94 GLY A CA 1
ATOM 686 C C . GLY A 1 94 ? -1.029 2.712 -6.723 1.00 91.19 94 GLY A C 1
ATOM 687 O O . GLY A 1 94 ? -1.798 3.112 -5.853 1.00 91.19 94 GLY A O 1
ATOM 688 N N . GLN A 1 95 ? -1.206 1.562 -7.365 1.00 93.19 95 GLN A N 1
ATOM 689 C CA . GLN A 1 95 ? -2.167 0.528 -6.979 1.00 93.19 95 GLN A CA 1
ATOM 690 C C . GLN A 1 95 ? -1.397 -0.764 -6.679 1.00 93.19 95 GLN A C 1
ATOM 692 O O . GLN A 1 95 ? -0.274 -0.939 -7.156 1.00 93.19 95 GLN A O 1
ATOM 697 N N . ILE A 1 96 ? -1.995 -1.647 -5.883 1.00 97.38 96 ILE A N 1
ATOM 698 C CA . ILE A 1 96 ? -1.481 -2.993 -5.615 1.00 97.38 96 ILE A CA 1
ATOM 699 C C . ILE A 1 96 ? -2.391 -3.951 -6.384 1.00 97.38 96 ILE A C 1
ATOM 701 O O . ILE A 1 96 ? -3.588 -4.025 -6.109 1.00 97.38 96 ILE A O 1
ATOM 705 N N . ASP A 1 97 ? -1.854 -4.649 -7.381 1.00 96.81 97 ASP A N 1
ATOM 706 C CA . ASP A 1 97 ? -2.652 -5.516 -8.248 1.00 96.81 97 ASP A CA 1
ATOM 707 C C . ASP A 1 97 ? -3.259 -6.673 -7.445 1.00 96.81 97 ASP A C 1
ATOM 709 O O . ASP A 1 97 ? -2.547 -7.417 -6.773 1.00 96.81 97 ASP A O 1
ATOM 713 N N . GLY A 1 98 ? -4.583 -6.826 -7.519 1.00 97.00 98 GLY A N 1
ATOM 714 C CA . GLY A 1 98 ? -5.340 -7.818 -6.747 1.00 97.00 98 GLY A CA 1
ATOM 715 C C . GLY A 1 98 ? -5.831 -7.335 -5.377 1.00 97.00 98 GLY A C 1
ATOM 716 O O . GLY A 1 98 ? -6.688 -7.993 -4.794 1.00 97.00 98 GLY A O 1
ATOM 717 N N . PHE A 1 99 ? -5.373 -6.178 -4.889 1.00 97.81 99 PHE A N 1
ATOM 718 C CA . PHE A 1 99 ? -5.900 -5.545 -3.678 1.00 97.81 99 PHE A CA 1
ATOM 719 C C . PHE A 1 99 ? -6.995 -4.526 -4.023 1.00 97.81 99 PHE A C 1
ATOM 721 O O . PHE A 1 99 ? -6.890 -3.782 -4.997 1.00 97.81 99 PHE A O 1
ATOM 728 N N . THR A 1 100 ? -8.052 -4.473 -3.212 1.00 96.75 100 THR A N 1
ATOM 729 C CA . THR A 1 100 ? -9.080 -3.425 -3.269 1.00 96.75 100 THR A CA 1
ATOM 730 C C . THR A 1 100 ? -9.151 -2.769 -1.903 1.00 96.75 100 THR A C 1
ATOM 732 O O . THR A 1 100 ? -9.383 -3.444 -0.908 1.00 96.75 100 THR A O 1
ATOM 735 N N . PHE A 1 101 ? -8.936 -1.457 -1.862 1.00 96.38 101 PHE A N 1
ATOM 736 C CA . PHE A 1 101 ? -8.981 -0.693 -0.626 1.00 96.38 101 PHE A CA 1
ATOM 737 C C . PHE A 1 101 ? -10.428 -0.486 -0.154 1.00 96.38 101 PHE A C 1
ATOM 739 O O . PHE A 1 101 ? -11.234 0.102 -0.880 1.00 96.38 101 PHE A O 1
ATOM 746 N N . GLU A 1 102 ? -10.734 -0.891 1.080 1.00 95.50 102 GLU A N 1
ATOM 747 C CA . GLU A 1 102 ? -11.960 -0.502 1.787 1.00 95.50 102 GLU A CA 1
ATOM 748 C C . GLU A 1 102 ? -11.612 0.472 2.931 1.00 95.50 102 GLU A C 1
ATOM 750 O O . GLU A 1 102 ? -10.740 0.148 3.747 1.00 95.50 102 GLU A O 1
ATOM 755 N N . PRO A 1 103 ? -12.262 1.652 3.018 1.00 94.50 103 PRO A N 1
ATOM 756 C CA . PRO A 1 103 ? -11.998 2.634 4.068 1.00 94.50 103 PRO A CA 1
ATOM 757 C C . PRO A 1 103 ? -12.456 2.136 5.442 1.00 94.50 103 PRO A C 1
ATOM 759 O O . PRO A 1 103 ? -13.460 1.435 5.556 1.00 94.50 103 PRO A O 1
ATOM 762 N N . GLY A 1 104 ? -11.759 2.567 6.495 1.00 94.69 104 GLY A N 1
ATOM 763 C CA . GLY A 1 104 ? -12.063 2.180 7.876 1.00 94.69 104 GLY A CA 1
ATOM 764 C C . GLY A 1 104 ? -11.390 0.884 8.339 1.00 94.69 104 GLY A C 1
ATOM 765 O O . GLY A 1 104 ? -11.730 0.387 9.410 1.00 94.69 104 GLY A O 1
ATOM 766 N N . TYR A 1 105 ? -10.414 0.365 7.590 1.00 96.50 105 TYR A N 1
ATOM 767 C CA . TYR A 1 105 ? -9.621 -0.808 7.965 1.00 96.50 105 TYR A CA 1
ATOM 768 C C . TYR A 1 105 ? -8.123 -0.536 7.833 1.00 96.50 105 TYR A C 1
ATOM 770 O O . TYR A 1 105 ? -7.683 -0.037 6.803 1.00 96.50 105 TYR A O 1
ATOM 778 N N . GLU A 1 106 ? -7.336 -0.915 8.837 1.00 96.88 106 GLU A N 1
ATOM 779 C CA . GLU A 1 106 ? -5.889 -1.082 8.672 1.00 96.88 106 GLU A CA 1
ATOM 780 C C . GLU A 1 106 ? -5.588 -2.498 8.171 1.00 96.88 106 GLU A C 1
ATOM 782 O O . GLU A 1 106 ? -6.177 -3.475 8.645 1.00 96.88 106 GLU A O 1
ATOM 787 N N . TYR A 1 107 ? -4.668 -2.607 7.214 1.00 98.12 107 TYR A N 1
ATOM 788 C CA . TYR A 1 107 ? -4.293 -3.874 6.585 1.00 98.12 107 TYR A CA 1
ATOM 789 C C . TYR A 1 107 ? -2.829 -4.205 6.846 1.00 98.12 107 TYR A C 1
ATOM 791 O O . TYR A 1 107 ? -1.974 -3.322 6.791 1.00 98.12 107 TYR A O 1
ATOM 799 N N . GLU A 1 108 ? -2.536 -5.490 7.012 1.00 98.19 108 GLU A N 1
ATOM 800 C CA . GLU A 1 108 ? -1.200 -6.054 6.829 1.00 98.19 108 GLU A CA 1
ATOM 801 C C . GLU A 1 108 ? -1.238 -6.937 5.578 1.00 98.19 108 GLU A C 1
ATOM 803 O O . GLU A 1 108 ? -1.954 -7.940 5.538 1.00 98.19 108 GLU A O 1
ATOM 808 N N . LEU A 1 109 ? -0.516 -6.539 4.531 1.00 98.38 109 LEU A N 1
ATOM 809 C CA . LEU A 1 109 ? -0.505 -7.218 3.237 1.00 98.38 109 LEU A CA 1
ATOM 810 C C . LEU A 1 109 ? 0.848 -7.880 3.001 1.00 98.38 109 LEU A C 1
ATOM 812 O O . LEU A 1 109 ? 1.884 -7.245 3.191 1.00 98.38 109 LEU A O 1
ATOM 816 N N . GLN A 1 110 ? 0.848 -9.108 2.491 1.00 97.94 110 GLN A N 1
ATOM 817 C CA . GLN A 1 110 ? 2.032 -9.681 1.862 1.00 97.94 110 GLN A CA 1
ATOM 818 C C . GLN A 1 110 ? 1.961 -9.396 0.360 1.00 97.94 110 GLN A C 1
ATOM 820 O O . GLN A 1 110 ? 1.005 -9.787 -0.316 1.00 97.94 110 GLN A O 1
ATOM 825 N N . VAL A 1 111 ? 2.965 -8.700 -0.171 1.00 97.62 111 VAL A N 1
ATOM 826 C CA . VAL A 1 111 ? 3.005 -8.268 -1.575 1.00 97.62 111 VAL A CA 1
ATOM 827 C C . VAL A 1 111 ? 4.317 -8.670 -2.239 1.00 97.62 111 VAL A C 1
ATOM 829 O O . VAL A 1 111 ? 5.368 -8.733 -1.603 1.00 97.62 111 VAL A O 1
ATOM 832 N N . ARG A 1 112 ? 4.256 -8.920 -3.546 1.00 96.56 112 ARG A N 1
ATOM 833 C CA . ARG A 1 112 ? 5.426 -9.070 -4.411 1.00 96.56 112 ARG A CA 1
ATOM 834 C C . ARG A 1 112 ? 5.771 -7.716 -5.021 1.00 96.56 112 ARG A C 1
ATOM 836 O O . ARG A 1 112 ? 4.927 -7.136 -5.705 1.00 96.56 112 ARG A O 1
ATOM 843 N N . ALA A 1 113 ? 6.989 -7.242 -4.796 1.00 95.06 113 ALA A N 1
ATOM 844 C CA . ALA A 1 113 ? 7.547 -6.043 -5.407 1.00 95.06 113 ALA A CA 1
ATOM 845 C C . ALA A 1 113 ? 8.450 -6.441 -6.588 1.00 95.06 113 ALA A C 1
ATOM 847 O O . ALA A 1 113 ? 9.521 -7.020 -6.409 1.00 95.06 113 ALA A O 1
ATOM 848 N N . GLU A 1 114 ? 8.014 -6.147 -7.813 1.00 94.00 114 GLU A N 1
ATOM 849 C CA . GLU A 1 114 ? 8.716 -6.517 -9.050 1.00 94.00 114 GLU A CA 1
ATOM 850 C C . GLU A 1 114 ? 9.229 -5.267 -9.773 1.00 94.00 114 GLU A C 1
ATOM 852 O O . GLU A 1 114 ? 8.484 -4.309 -9.991 1.00 94.00 114 GLU A O 1
ATOM 857 N N . SER A 1 115 ? 10.498 -5.276 -10.187 1.00 92.44 115 SER A N 1
ATOM 858 C CA . SER A 1 115 ? 11.054 -4.205 -11.023 1.00 92.44 115 SER A CA 1
ATOM 859 C C . SER A 1 115 ? 10.505 -4.290 -12.449 1.00 92.44 115 SER A C 1
ATOM 861 O O . SER A 1 115 ? 10.594 -5.329 -13.101 1.00 92.44 115 SER A O 1
ATOM 863 N N . VAL A 1 116 ? 9.966 -3.183 -12.957 1.00 90.38 116 VAL A N 1
ATOM 864 C CA . VAL A 1 116 ? 9.398 -3.086 -14.307 1.00 90.38 116 VAL A CA 1
ATOM 865 C C . VAL A 1 116 ? 10.494 -2.715 -15.306 1.00 90.38 116 VAL A C 1
ATOM 867 O O . VAL A 1 116 ? 11.102 -1.650 -15.205 1.00 90.38 116 VAL A O 1
ATOM 870 N N . GLU A 1 117 ? 10.732 -3.560 -16.312 1.00 89.94 117 GLU A N 1
ATOM 871 C CA . GLU A 1 117 ? 11.629 -3.213 -17.420 1.00 89.94 117 GLU A CA 1
ATOM 872 C C . GLU A 1 117 ? 11.034 -2.082 -18.274 1.00 89.94 117 GLU A C 1
ATOM 874 O O . GLU A 1 117 ? 9.971 -2.240 -18.871 1.00 89.94 117 GLU A O 1
ATOM 879 N N . ASN A 1 118 ? 11.768 -0.972 -18.410 1.00 87.19 118 ASN A N 1
ATOM 880 C CA . ASN A 1 118 ? 11.359 0.230 -19.153 1.00 87.19 118 ASN A CA 1
ATOM 881 C C . ASN A 1 118 ? 10.041 0.844 -18.621 1.00 87.19 118 ASN A C 1
ATOM 883 O O . ASN A 1 118 ? 9.033 0.849 -19.335 1.00 87.19 118 ASN A O 1
ATOM 887 N N . PRO A 1 119 ? 10.026 1.371 -17.380 1.00 88.00 119 PRO A N 1
ATOM 888 C CA . PRO A 1 119 ? 8.830 1.993 -16.823 1.00 88.00 119 PRO A CA 1
ATOM 889 C C . PRO A 1 119 ? 8.409 3.230 -17.639 1.00 88.00 119 PRO A C 1
ATOM 891 O O . PRO A 1 119 ? 9.253 3.877 -18.271 1.00 88.00 119 PRO A O 1
ATOM 894 N N . PRO A 1 120 ? 7.112 3.591 -17.634 1.00 83.94 120 PRO A N 1
ATOM 895 C CA . PRO A 1 120 ? 6.655 4.849 -18.218 1.00 83.94 120 PRO A CA 1
ATOM 896 C C . PRO A 1 120 ? 7.304 6.037 -17.493 1.00 83.94 120 PRO A C 1
ATOM 898 O O . PRO A 1 120 ? 7.547 5.972 -16.292 1.00 83.94 120 PRO A O 1
ATOM 901 N N . ALA A 1 121 ? 7.553 7.132 -18.219 1.00 84.50 121 ALA A N 1
ATOM 902 C CA . ALA A 1 121 ? 8.337 8.273 -17.728 1.00 84.50 121 ALA A CA 1
ATOM 903 C C . ALA A 1 121 ? 7.820 8.885 -16.410 1.00 84.50 121 ALA A C 1
ATOM 905 O O . ALA A 1 121 ? 8.620 9.358 -15.608 1.00 84.50 121 ALA A O 1
ATOM 906 N N . ASP A 1 122 ? 6.503 8.839 -16.192 1.00 82.69 122 ASP A N 1
ATOM 907 C CA . ASP A 1 122 ? 5.810 9.423 -15.038 1.00 82.69 122 ASP A CA 1
ATOM 908 C C . ASP A 1 122 ? 5.254 8.359 -14.063 1.00 82.69 122 ASP A C 1
ATOM 910 O O . ASP A 1 122 ? 4.371 8.657 -13.257 1.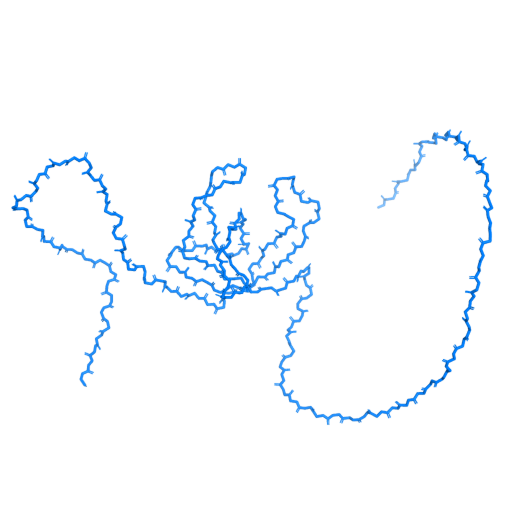00 82.69 122 ASP A O 1
ATOM 914 N N . GLY A 1 123 ? 5.707 7.101 -14.154 1.00 82.19 123 GLY A N 1
ATOM 915 C CA . GLY A 1 123 ? 5.222 5.994 -13.321 1.00 82.19 123 GLY A CA 1
ATOM 916 C C . GLY A 1 123 ? 6.305 5.306 -12.491 1.00 82.19 123 GLY A C 1
ATOM 917 O O . GLY A 1 123 ? 7.501 5.462 -12.717 1.00 82.19 123 GLY A O 1
ATOM 918 N N . SER A 1 124 ? 5.859 4.516 -11.512 1.00 88.06 124 SER A N 1
ATOM 919 C CA . SER A 1 124 ? 6.734 3.714 -10.651 1.00 88.06 124 SER A CA 1
ATOM 920 C C . SER A 1 124 ? 7.568 2.714 -11.463 1.00 88.06 124 SER A C 1
ATOM 922 O O . SER A 1 124 ? 7.049 2.034 -12.350 1.00 88.06 124 SER A O 1
ATOM 924 N N . SER A 1 125 ? 8.844 2.560 -11.101 1.00 91.50 125 SER A N 1
ATOM 925 C CA . SER A 1 125 ? 9.694 1.457 -11.569 1.00 91.50 125 SER A CA 1
ATOM 926 C C . SER A 1 125 ? 9.390 0.124 -10.878 1.00 91.50 125 SER A C 1
ATOM 928 O O . SER A 1 125 ? 9.950 -0.894 -11.275 1.00 91.50 125 SER A O 1
ATOM 930 N N . ILE A 1 126 ? 8.532 0.124 -9.853 1.00 93.44 126 ILE A N 1
ATOM 931 C CA . ILE A 1 126 ? 8.123 -1.050 -9.074 1.00 93.44 126 ILE A CA 1
ATOM 932 C C . ILE A 1 126 ? 6.626 -1.309 -9.267 1.00 93.44 126 ILE A C 1
ATOM 934 O O . ILE A 1 126 ? 5.803 -0.404 -9.086 1.00 93.44 126 ILE A O 1
ATOM 938 N N . LYS A 1 127 ? 6.285 -2.554 -9.599 1.00 94.50 127 LYS A N 1
ATOM 939 C CA . LYS A 1 127 ? 4.929 -3.111 -9.619 1.00 94.50 127 LYS A CA 1
ATOM 940 C C . LYS A 1 127 ? 4.701 -3.882 -8.320 1.00 94.50 127 LYS A C 1
ATOM 942 O O . LYS A 1 127 ? 5.541 -4.694 -7.946 1.00 94.50 127 LYS A O 1
ATOM 947 N N . TYR A 1 128 ? 3.562 -3.654 -7.674 1.00 96.56 128 TYR A N 1
ATOM 948 C CA . TYR A 1 128 ? 3.155 -4.381 -6.473 1.00 96.56 128 TYR A CA 1
ATOM 949 C C . TYR A 1 128 ? 1.996 -5.313 -6.811 1.00 96.56 128 TYR A C 1
ATOM 951 O O . TYR A 1 128 ? 0.971 -4.852 -7.312 1.00 96.56 128 TYR A O 1
ATOM 959 N N . THR A 1 129 ? 2.150 -6.601 -6.520 1.00 97.25 129 THR A N 1
ATOM 960 C CA . THR A 1 129 ? 1.104 -7.619 -6.697 1.00 97.25 129 THR A CA 1
ATOM 961 C C . THR A 1 129 ? 0.757 -8.211 -5.333 1.00 97.25 129 THR A C 1
ATOM 963 O O . THR A 1 129 ? 1.660 -8.624 -4.606 1.00 97.25 129 THR A O 1
ATOM 966 N N . LEU A 1 130 ? -0.525 -8.262 -4.971 1.00 98.00 130 LEU A N 1
ATOM 967 C CA . LEU A 1 130 ? -0.978 -8.900 -3.735 1.00 98.00 130 LEU A CA 1
ATOM 968 C C . LEU A 1 130 ? -0.682 -10.407 -3.779 1.00 98.00 130 LEU A C 1
ATOM 970 O O . LEU A 1 130 ? -1.035 -11.080 -4.748 1.00 98.00 130 LEU A O 1
ATOM 974 N N . ILE A 1 131 ? -0.048 -10.924 -2.725 1.00 97.38 131 ILE A N 1
ATOM 975 C CA . ILE A 1 131 ? 0.101 -12.365 -2.485 1.00 97.38 131 ILE A CA 1
ATOM 976 C C . ILE A 1 131 ? -0.983 -12.816 -1.507 1.00 97.38 131 ILE A C 1
ATOM 978 O O . ILE A 1 131 ? -1.723 -13.746 -1.819 1.00 97.38 131 ILE A O 1
ATOM 982 N N . ASP A 1 132 ? -1.089 -12.147 -0.354 1.00 97.31 132 ASP A N 1
ATOM 983 C CA . ASP A 1 132 ? -2.055 -12.486 0.696 1.00 97.31 132 ASP A CA 1
ATOM 984 C C . ASP A 1 132 ? -2.406 -11.278 1.585 1.00 97.31 132 ASP A C 1
ATOM 986 O O . ASP A 1 132 ? -1.641 -10.311 1.678 1.00 97.31 132 ASP A O 1
ATOM 990 N N . VAL A 1 133 ? -3.557 -11.343 2.258 1.00 98.00 133 VAL A N 1
ATOM 991 C CA . VAL A 1 133 ? -3.992 -10.379 3.282 1.00 98.00 133 VAL A CA 1
ATOM 992 C C . VAL A 1 133 ? -3.784 -11.028 4.650 1.00 98.00 133 VAL A C 1
ATOM 994 O O . VAL A 1 133 ? -4.587 -11.845 5.089 1.00 98.00 133 VAL A O 1
ATOM 997 N N . ILE A 1 134 ? -2.696 -10.661 5.328 1.00 97.88 134 ILE A N 1
ATOM 998 C CA . ILE A 1 134 ? -2.293 -11.242 6.617 1.00 97.88 134 ILE A CA 1
ATOM 999 C C . ILE A 1 134 ? -3.231 -10.791 7.743 1.00 97.88 134 ILE A C 1
ATOM 1001 O O . ILE A 1 134 ? -3.571 -11.574 8.630 1.00 97.88 134 ILE A O 1
ATOM 1005 N N . SER A 1 135 ? -3.668 -9.530 7.702 1.00 97.06 135 SER A N 1
ATOM 1006 C CA . SER A 1 135 ? -4.631 -8.966 8.650 1.00 97.06 135 SER A CA 1
ATOM 1007 C C . SER A 1 135 ? -5.466 -7.862 8.003 1.00 97.06 135 SER A C 1
ATOM 1009 O O . SER A 1 135 ? -4.963 -7.090 7.187 1.00 97.06 135 SER A O 1
ATOM 1011 N N . GLN A 1 136 ? -6.732 -7.768 8.409 1.00 97.25 136 GLN A N 1
ATOM 1012 C CA . GLN A 1 136 ? -7.638 -6.650 8.146 1.00 97.25 136 GLN A CA 1
ATOM 1013 C C . GLN A 1 136 ? -8.314 -6.309 9.479 1.00 97.25 136 GLN A C 1
ATOM 1015 O O . GLN A 1 136 ? -9.121 -7.085 9.991 1.00 97.25 136 GLN A O 1
ATOM 1020 N N . THR A 1 137 ? -7.959 -5.171 10.073 1.00 96.25 137 THR A N 1
ATOM 1021 C CA . THR A 1 137 ? -8.470 -4.740 11.382 1.00 96.25 137 THR A CA 1
ATOM 1022 C C . THR A 1 137 ? -9.345 -3.501 11.207 1.00 96.25 137 THR A C 1
ATOM 1024 O O . THR A 1 137 ? -8.842 -2.489 10.719 1.00 96.25 137 THR A O 1
ATOM 1027 N N . PRO A 1 138 ? -10.638 -3.531 11.585 1.00 95.31 138 PRO A N 1
ATOM 1028 C CA . PRO A 1 138 ? -11.479 -2.344 11.525 1.00 95.31 138 PRO A CA 1
ATOM 1029 C C . PRO A 1 138 ? -10.946 -1.303 12.505 1.00 95.31 138 PRO A C 1
ATOM 1031 O O . PRO A 1 138 ? -10.849 -1.560 13.709 1.00 95.31 138 PRO A O 1
ATOM 1034 N N . VAL A 1 139 ? -10.629 -0.110 12.008 1.00 92.69 139 VAL A N 1
ATOM 1035 C CA . VAL A 1 139 ? -10.384 1.014 12.904 1.00 92.69 139 VAL A CA 1
ATOM 1036 C C . VAL A 1 139 ? -11.727 1.528 13.390 1.00 92.69 139 VAL A C 1
ATOM 1038 O O . VAL A 1 139 ? -12.565 1.999 12.622 1.00 92.69 139 VAL A O 1
ATOM 1041 N N . SER A 1 140 ? -11.925 1.483 14.703 1.00 82.44 140 SER A N 1
ATOM 1042 C CA . SER A 1 140 ? -12.995 2.229 15.354 1.00 82.44 140 SER A CA 1
ATOM 1043 C C . SER A 1 140 ? -12.697 3.718 15.209 1.00 82.44 140 SER A C 1
ATOM 1045 O O . SER A 1 140 ? -12.148 4.341 16.124 1.00 82.44 140 SER A O 1
ATOM 1047 N N . THR A 1 141 ? -13.051 4.296 14.056 1.00 59.97 141 THR A N 1
ATOM 1048 C CA . THR A 1 141 ? -13.042 5.739 13.832 1.00 59.97 141 THR A CA 1
ATOM 1049 C C . THR A 1 141 ? -14.038 6.348 14.806 1.00 59.97 141 THR A C 1
ATOM 1051 O O . THR A 1 141 ? -15.218 6.526 14.495 1.00 59.97 141 THR A O 1
ATOM 1054 N N . THR A 1 142 ? -13.565 6.654 16.016 1.00 47.19 142 THR A N 1
ATOM 1055 C CA . THR A 1 142 ? -14.287 7.514 16.945 1.00 47.19 142 THR A CA 1
ATOM 1056 C C . THR A 1 142 ? -14.534 8.782 16.163 1.00 47.19 142 THR A C 1
ATOM 1058 O O . THR A 1 142 ? -13.570 9.457 15.801 1.00 47.19 142 THR A O 1
ATOM 1061 N N . THR A 1 143 ? -15.800 9.030 15.819 1.00 43.03 143 THR A N 1
ATOM 1062 C CA . THR A 1 143 ? -16.206 10.107 14.923 1.00 43.03 143 THR A CA 1
ATOM 1063 C C . THR A 1 143 ? -15.771 11.426 15.541 1.00 43.03 143 THR A C 1
ATOM 1065 O O . THR A 1 143 ? -16.504 12.049 16.307 1.00 43.03 143 THR A O 1
ATOM 1068 N N . THR A 1 144 ? -14.546 11.840 15.217 1.00 40.62 144 THR A N 1
ATOM 1069 C CA . THR A 1 144 ? -14.055 13.184 15.462 1.00 40.62 144 THR A CA 1
ATOM 1070 C C . THR A 1 144 ? -14.873 14.016 14.518 1.00 40.62 144 THR A C 1
ATOM 1072 O O . THR A 1 144 ? -14.577 14.108 13.328 1.00 40.62 144 THR A O 1
ATOM 1075 N N . THR A 1 145 ? -15.990 14.499 15.053 1.00 38.41 145 THR A N 1
ATOM 1076 C CA . THR A 1 145 ? -16.973 15.287 14.345 1.00 38.41 145 THR A CA 1
ATOM 1077 C C . THR A 1 145 ? -16.225 16.432 13.690 1.00 38.41 145 THR A C 1
ATOM 1079 O O . THR A 1 145 ? -15.916 17.430 14.349 1.00 38.41 145 THR A O 1
ATOM 1082 N N . MET A 1 146 ? -15.953 16.285 12.386 1.00 47.97 146 MET A N 1
ATOM 1083 C CA . MET A 1 146 ? -15.747 17.403 11.481 1.00 47.97 146 MET A CA 1
ATOM 1084 C C . MET A 1 146 ? -17.033 18.198 11.571 1.00 47.97 146 MET A C 1
ATOM 1086 O O . MET A 1 146 ? -17.987 17.977 10.831 1.00 47.97 146 MET A O 1
ATOM 1090 N N . THR A 1 147 ? -17.081 19.054 12.586 1.00 44.50 147 THR A N 1
ATOM 1091 C CA . THR A 1 147 ? -18.184 19.951 12.840 1.00 44.50 147 THR A CA 1
ATOM 1092 C C . THR A 1 147 ? -18.198 20.817 11.600 1.00 44.50 147 THR A C 1
ATOM 1094 O O . THR A 1 147 ? -17.227 21.560 11.408 1.00 44.50 147 THR A O 1
ATOM 1097 N N . PRO A 1 148 ? -19.209 20.701 10.714 1.00 50.31 148 PRO A N 1
ATOM 1098 C CA . PRO A 1 148 ? -19.289 21.621 9.605 1.00 50.31 148 PRO A CA 1
ATOM 1099 C C . PRO A 1 148 ? -19.378 22.988 10.265 1.00 50.31 148 PRO A C 1
ATOM 1101 O O . PRO A 1 148 ? -20.338 23.272 10.983 1.00 50.31 148 PRO A O 1
ATOM 1104 N N . SER A 1 149 ? -18.323 23.790 10.113 1.00 52.97 149 SER A N 1
ATOM 1105 C CA . SER A 1 149 ? -18.265 25.139 10.659 1.00 52.97 149 SER A CA 1
ATOM 1106 C C . SER A 1 149 ? -19.231 25.987 9.850 1.00 52.97 149 SER A C 1
ATOM 1108 O O . SER A 1 149 ? -18.832 26.738 8.958 1.00 52.97 149 SER A O 1
ATOM 1110 N N . VAL A 1 150 ? -20.522 25.819 10.148 1.00 55.16 150 VAL A N 1
ATOM 1111 C CA . VAL A 1 150 ? -21.626 26.635 9.666 1.00 55.16 150 VAL A CA 1
ATOM 1112 C C . VAL A 1 150 ? -21.376 28.028 10.219 1.00 55.16 150 VAL A C 1
ATOM 1114 O O . VAL A 1 150 ? -21.851 28.422 11.282 1.00 55.16 150 VAL A O 1
ATOM 1117 N N . SER A 1 151 ? -20.571 28.773 9.466 1.00 50.78 151 SER A N 1
ATOM 1118 C CA . SER A 1 151 ? -20.334 30.202 9.617 1.00 50.78 151 SER A CA 1
ATOM 1119 C C . SER A 1 151 ? -21.593 30.923 9.139 1.00 50.78 151 SER A C 1
ATOM 1121 O O . SER A 1 151 ? -21.641 31.539 8.079 1.00 50.78 151 SER A O 1
ATOM 1123 N N . GLY A 1 152 ? -22.650 30.733 9.920 1.00 53.47 152 GLY A N 1
ATOM 1124 C CA . GLY A 1 152 ? -24.031 31.091 9.645 1.00 53.47 152 GLY A CA 1
ATOM 1125 C C . GLY A 1 152 ? -24.791 30.998 10.958 1.00 53.47 152 GLY A C 1
ATOM 1126 O O . GLY A 1 152 ? -25.573 30.076 11.165 1.00 53.47 152 GLY A O 1
ATOM 1127 N N . GLY A 1 153 ? -24.480 31.923 11.870 1.00 51.59 153 GLY A N 1
ATOM 1128 C CA . GLY A 1 153 ? -25.019 31.965 13.227 1.00 51.59 153 GLY A CA 1
ATOM 1129 C C . GLY A 1 153 ? -26.521 32.233 13.258 1.00 51.59 153 GLY A C 1
ATOM 1130 O O . GLY A 1 153 ? -26.949 33.364 13.475 1.00 51.59 153 GLY A O 1
ATOM 1131 N N . GLY A 1 154 ? -27.313 31.181 13.068 1.00 55.75 154 GLY A N 1
ATOM 1132 C CA . GLY A 1 154 ? -28.654 31.070 13.621 1.00 55.75 154 GLY A CA 1
ATOM 1133 C C . GLY A 1 154 ? -28.561 30.347 14.960 1.00 55.75 154 GLY A C 1
ATOM 1134 O O . GLY A 1 154 ? -28.019 29.247 15.036 1.00 55.75 154 GLY A O 1
ATOM 1135 N N . GLU A 1 155 ? -29.073 30.953 16.025 1.00 52.72 155 GLU A N 1
ATOM 1136 C CA . GLU A 1 155 ? -29.147 30.306 17.333 1.00 52.72 155 GLU A CA 1
ATOM 1137 C C . GLU A 1 155 ? -30.322 29.314 17.345 1.00 52.72 155 GLU A C 1
ATOM 1139 O O . GLU A 1 155 ? -31.482 29.709 17.439 1.00 52.72 155 GLU A O 1
ATOM 1144 N N . LEU A 1 156 ? -30.037 28.010 17.238 1.00 59.41 156 LEU A N 1
ATOM 1145 C CA . LEU A 1 156 ? -31.046 26.934 17.254 1.00 59.41 156 LEU A CA 1
ATOM 1146 C C . LEU A 1 156 ? -31.525 26.601 18.687 1.00 59.41 156 LEU A C 1
ATOM 1148 O O . LEU A 1 156 ? -31.761 25.438 19.035 1.00 59.41 156 LEU A O 1
ATOM 1152 N N . ALA A 1 157 ? -31.687 27.622 19.533 1.00 57.59 157 ALA A N 1
ATOM 1153 C CA . ALA A 1 157 ? -32.227 27.467 20.878 1.00 57.59 157 ALA A CA 1
ATOM 1154 C C . ALA A 1 157 ? -33.673 26.939 20.820 1.00 57.59 157 ALA A C 1
ATOM 1156 O O . ALA A 1 157 ? -34.552 27.549 20.215 1.00 57.59 157 ALA A O 1
ATOM 1157 N N . GLY A 1 158 ? -33.919 25.793 21.463 1.00 58.19 158 GLY A N 1
ATOM 1158 C CA . GLY A 1 158 ? -35.243 25.159 21.538 1.00 58.19 158 GLY A CA 1
ATOM 1159 C C . GLY A 1 158 ? -35.474 23.968 20.600 1.00 58.19 158 GLY A C 1
ATOM 1160 O O . GLY A 1 158 ? -36.554 23.381 20.646 1.00 58.19 158 GLY A O 1
ATOM 1161 N N . THR A 1 159 ? -34.490 23.554 19.793 1.00 67.12 159 THR A N 1
ATOM 1162 C CA . THR A 1 159 ? -34.636 22.350 18.951 1.00 67.12 159 THR A CA 1
ATOM 1163 C C . THR A 1 159 ? -34.295 21.087 19.745 1.00 67.12 159 THR A C 1
ATOM 1165 O O . THR A 1 159 ? -33.129 20.819 20.029 1.00 67.12 159 THR A O 1
ATOM 1168 N N . SER A 1 160 ? -35.309 20.294 20.104 1.00 68.25 160 SER A N 1
ATOM 1169 C CA . SER A 1 160 ? -35.105 18.951 20.659 1.00 68.25 160 SER A CA 1
ATOM 1170 C C . SER A 1 160 ? -34.857 17.961 19.523 1.00 68.25 160 SER A C 1
ATOM 1172 O O . SER A 1 160 ? -35.731 17.745 18.685 1.00 68.25 160 SER A O 1
ATOM 1174 N N . TRP A 1 161 ? -33.670 17.358 19.496 1.00 71.06 161 TRP A N 1
ATOM 1175 C CA . TRP A 1 161 ? -33.350 16.295 18.550 1.00 71.06 161 TRP A CA 1
ATOM 1176 C C . TRP A 1 161 ? -33.736 14.930 19.127 1.00 71.06 161 TRP A C 1
ATOM 1178 O O . TRP A 1 161 ? -33.439 14.607 20.279 1.00 71.06 161 TRP A O 1
ATOM 1188 N N . GLN A 1 162 ? -34.408 14.121 18.312 1.00 59.72 162 GLN A N 1
ATOM 1189 C CA . GLN A 1 162 ? -34.709 12.723 18.599 1.00 59.72 162 GLN A CA 1
ATOM 1190 C C . GLN A 1 162 ? -33.969 11.865 17.579 1.00 59.72 162 GLN A C 1
ATOM 1192 O O . GLN A 1 162 ? -34.175 11.996 16.374 1.00 59.72 162 GLN A O 1
ATOM 1197 N N . LEU A 1 163 ? -33.089 10.999 18.070 1.00 60.16 163 LEU A N 1
ATOM 1198 C CA . LEU A 1 163 ? -32.341 10.057 17.252 1.00 60.16 163 LEU A CA 1
ATOM 1199 C C . LEU A 1 163 ? -33.290 8.949 16.773 1.00 60.16 163 LEU A C 1
ATOM 1201 O O . LEU A 1 163 ? -33.704 8.109 17.566 1.00 60.16 163 LEU A O 1
ATOM 1205 N N . GLN A 1 164 ? -33.665 8.964 15.493 1.00 67.19 164 GLN A N 1
ATOM 1206 C CA . GLN A 1 164 ? -34.653 8.016 14.953 1.00 67.19 164 GLN A CA 1
ATOM 1207 C C . GLN A 1 164 ? -34.057 6.670 14.521 1.00 67.19 164 GLN A C 1
ATOM 1209 O O . GLN A 1 164 ? -34.788 5.684 14.475 1.00 67.19 164 GLN A O 1
ATOM 1214 N N . SER A 1 165 ? -32.763 6.613 14.192 1.00 56.19 165 SER A N 1
ATOM 1215 C CA . SER A 1 165 ? -32.067 5.377 13.824 1.00 56.19 165 SER A CA 1
ATOM 1216 C C . SER A 1 165 ? -30.550 5.557 13.910 1.00 56.19 165 SER A C 1
ATOM 1218 O O . SER A 1 165 ? -30.034 6.597 13.501 1.00 56.19 165 SER A O 1
ATOM 1220 N N . LEU A 1 166 ? -29.844 4.526 14.379 1.00 71.69 166 LEU A N 1
ATOM 1221 C CA . LEU A 1 166 ? -28.423 4.301 14.109 1.00 71.69 166 LEU A CA 1
ATOM 1222 C C . LEU A 1 166 ? -28.282 2.895 13.523 1.00 71.69 166 LEU A C 1
ATOM 1224 O O . LEU A 1 166 ? -28.702 1.918 14.140 1.00 71.69 166 LEU A O 1
ATOM 1228 N N . GLN A 1 167 ? -27.685 2.791 12.340 1.00 57.16 167 GLN A N 1
ATOM 1229 C CA . GLN A 1 167 ? -27.241 1.519 11.774 1.00 57.16 167 GLN A CA 1
ATOM 1230 C C . GLN A 1 167 ? -25.769 1.314 12.162 1.00 57.16 167 GLN A C 1
ATOM 1232 O O . GLN A 1 167 ? -24.954 2.186 11.881 1.00 57.16 167 GLN A O 1
ATOM 1237 N N . GLY A 1 168 ? -25.438 0.172 12.780 1.00 57.34 168 GLY A N 1
ATOM 1238 C CA . GLY A 1 168 ? -24.045 -0.270 12.971 1.00 57.34 168 GLY A CA 1
ATOM 1239 C C . GLY A 1 168 ? -23.470 -0.248 14.395 1.00 57.34 168 GLY A C 1
ATOM 1240 O O . GLY A 1 168 ? -22.280 -0.477 14.546 1.00 57.34 168 GLY A O 1
ATOM 1241 N N . ALA A 1 169 ? -24.265 0.002 15.441 1.00 52.69 169 ALA A N 1
ATOM 1242 C CA . ALA A 1 169 ? -23.790 -0.106 16.827 1.00 52.69 169 ALA A CA 1
ATOM 1243 C C . ALA A 1 169 ? -24.101 -1.493 17.419 1.00 52.69 169 ALA A C 1
ATOM 1245 O O . ALA A 1 169 ? -25.125 -1.678 18.081 1.00 52.69 169 ALA A O 1
ATOM 1246 N N . GLU A 1 170 ? -23.223 -2.470 17.186 1.00 52.03 170 GLU A N 1
ATOM 1247 C CA . GLU A 1 170 ? -23.256 -3.739 17.917 1.00 52.03 170 GLU A CA 1
ATOM 1248 C C . GLU A 1 170 ? -22.722 -3.548 19.344 1.00 52.03 170 GLU A C 1
ATOM 1250 O O . GLU A 1 170 ? -21.525 -3.447 19.600 1.00 52.03 170 GLU A O 1
ATOM 1255 N N . VAL A 1 171 ? -23.649 -3.443 20.297 1.00 46.88 171 VAL A N 1
ATOM 1256 C CA . VAL A 1 171 ? -23.330 -3.421 21.727 1.00 46.88 171 VAL A CA 1
ATOM 1257 C C . VAL A 1 171 ? -22.941 -4.824 22.179 1.00 46.88 171 VAL A C 1
ATOM 1259 O O . VAL A 1 171 ? -23.782 -5.722 22.229 1.00 46.88 171 VAL A O 1
ATOM 1262 N N . LEU A 1 172 ? -21.670 -4.990 22.551 1.00 51.78 172 LEU A N 1
ATOM 1263 C CA . LEU A 1 172 ? -21.209 -6.147 23.310 1.00 51.78 172 LEU A CA 1
ATOM 1264 C C . LEU A 1 172 ? -21.996 -6.211 24.625 1.00 51.78 172 LEU A C 1
ATOM 1266 O O . LEU A 1 172 ? -21.991 -5.266 25.413 1.00 51.78 172 LEU A O 1
ATOM 1270 N N . ALA A 1 173 ? -22.707 -7.316 24.834 1.00 46.91 173 ALA A N 1
ATOM 1271 C CA . ALA A 1 173 ? -23.491 -7.539 26.037 1.00 46.91 173 ALA A CA 1
ATOM 1272 C C . ALA A 1 173 ? -22.607 -8.143 27.137 1.00 46.91 173 ALA A C 1
ATOM 1274 O O . ALA A 1 173 ? -22.397 -9.357 27.167 1.00 46.91 173 ALA A O 1
ATOM 1275 N N . ASP A 1 174 ? -22.132 -7.305 28.060 1.00 47.97 174 ASP A N 1
ATOM 1276 C CA . ASP A 1 174 ? -21.671 -7.776 29.367 1.00 47.97 174 ASP A CA 1
ATOM 1277 C C . ASP A 1 174 ? -22.801 -8.568 30.046 1.00 47.97 174 ASP A C 1
ATOM 1279 O O . ASP A 1 174 ? -23.926 -8.084 30.196 1.00 47.97 174 ASP A O 1
ATOM 1283 N N . THR A 1 175 ? -22.497 -9.806 30.428 1.00 52.03 175 THR A N 1
ATOM 1284 C CA . THR A 1 175 ? -23.361 -10.675 31.235 1.00 52.03 175 THR A CA 1
ATOM 1285 C C . THR A 1 175 ? -22.634 -10.952 32.548 1.00 52.03 175 THR A C 1
ATOM 1287 O O . THR A 1 175 ? -21.447 -11.272 32.511 1.00 52.03 175 THR A O 1
ATOM 1290 N N . GLU A 1 176 ? -23.348 -10.794 33.669 1.00 53.66 176 GLU A N 1
ATOM 1291 C CA . GLU A 1 176 ? -22.869 -11.018 35.051 1.00 53.66 176 GLU A CA 1
ATOM 1292 C C . GLU A 1 176 ? -22.235 -12.401 35.297 1.00 53.66 176 GLU A C 1
ATOM 1294 O O . GLU A 1 176 ? -22.760 -13.406 34.760 1.00 53.66 176 GLU A O 1
#

Foldseek 3Di:
DDDDDDDDDDDDDDDDDDDDDDDDDDDDDDDDDDDDDDDDDDDDDDDPPDPPPDAFDKAKKKWDQDWDFDAQVHTDTFIWIDRDPPDGTDTHPDDAAPDDHDHQKIWIFTWGWHQDDPDDPRDDRTHIYTPDTPDIGGHPPPCPPPPVPPPPDDDPPPDDDDDPDDPDDDDDDDDD